Protein AF-A0A7V9LHC5-F1 (afdb_monomer)

Foldseek 3Di:
DPPPPPQPQWDAFPPPRDIDGDDPPDDDDSDDPQWDCDPNTIHHNVVVLQVQLCVQCVPPDPPPDPVVSVVSSLLSSLLCLCVVCVQDALVVSCVVSVHDSVVSVVSCVVVVRDGHDPDD

Sequence (120 aa):
MTETEMRTEAWTCDRCAMTIRWAEGSQAPEQPDHWVKEDGGIYCLACRRERAAEAGVAHLPEDAPAADRQKLSSWARLEFEIMRDPTRPDNHIAKACRTSTPAVRKARGKLGVPPAAKYN

Solvent-accessible surface area (backbone atoms only — not comparable to full-atom values): 7227 Å² total; per-residue (Å²): 136,84,82,72,75,81,67,66,57,54,53,57,18,76,84,79,65,53,68,51,70,56,60,90,95,53,86,62,58,98,68,56,91,69,45,48,81,55,96,94,39,37,38,39,50,68,59,51,43,49,51,33,18,50,62,46,37,67,84,58,62,94,83,53,55,69,66,56,50,52,51,32,22,52,47,27,33,46,51,48,52,44,72,73,40,55,70,52,47,47,65,59,52,12,63,76,64,77,53,49,48,68,56,43,52,54,49,28,61,74,70,72,44,68,77,34,78,77,85,128

Structure (mmCIF, N/CA/C/O backbone):
data_AF-A0A7V9LHC5-F1
#
_entry.id   AF-A0A7V9LHC5-F1
#
loop_
_atom_site.group_PDB
_atom_site.id
_atom_site.type_symbol
_atom_site.label_atom_id
_atom_site.label_alt_id
_atom_site.label_comp_id
_atom_site.label_asym_id
_atom_site.label_entity_id
_atom_site.label_seq_id
_atom_site.pdbx_PDB_ins_code
_atom_site.Cartn_x
_atom_site.Cartn_y
_atom_site.Cartn_z
_atom_site.occupancy
_atom_site.B_iso_or_equiv
_atom_site.auth_seq_id
_atom_site.auth_comp_id
_atom_site.auth_asym_id
_atom_site.auth_atom_id
_atom_site.pdbx_PDB_model_num
ATOM 1 N N . MET A 1 1 ? -38.969 9.081 20.813 1.00 36.97 1 MET A N 1
ATOM 2 C CA . MET A 1 1 ? -38.463 8.050 19.888 1.00 36.97 1 MET A CA 1
ATOM 3 C C . MET A 1 1 ? -37.113 8.542 19.412 1.00 36.97 1 MET A C 1
ATOM 5 O O . MET A 1 1 ? -37.065 9.387 18.535 1.00 36.97 1 MET A O 1
ATOM 9 N N . THR A 1 2 ? -36.044 8.175 20.117 1.00 40.53 2 THR A N 1
ATOM 10 C CA . THR A 1 2 ? -34.679 8.547 19.733 1.00 40.53 2 THR A CA 1
ATOM 11 C C . THR A 1 2 ? -34.241 7.581 18.652 1.00 40.53 2 THR A C 1
ATOM 13 O O . THR A 1 2 ? -34.031 6.398 18.908 1.00 40.53 2 THR A O 1
ATOM 16 N N . GLU A 1 3 ? -34.210 8.096 17.436 1.00 46.22 3 GLU A N 1
ATOM 17 C CA . GLU A 1 3 ? -33.685 7.453 16.246 1.00 46.22 3 GLU A CA 1
ATOM 18 C C . GLU A 1 3 ? -32.173 7.299 16.442 1.00 46.22 3 GLU A C 1
ATOM 20 O O . GLU A 1 3 ? -31.379 8.186 16.141 1.00 46.22 3 GLU A O 1
ATOM 25 N N . THR A 1 4 ? -31.775 6.209 17.097 1.00 46.06 4 THR A N 1
ATOM 26 C CA . THR A 1 4 ? -30.378 5.797 17.181 1.00 46.06 4 THR A CA 1
ATOM 27 C C . THR A 1 4 ? -29.985 5.352 15.782 1.00 46.06 4 THR A C 1
ATOM 29 O O . THR A 1 4 ? -30.215 4.206 15.401 1.00 46.06 4 THR A O 1
ATOM 32 N N . GLU A 1 5 ? -29.443 6.281 14.994 1.00 48.31 5 GLU A N 1
ATOM 33 C CA . GLU A 1 5 ? -28.695 5.964 13.784 1.00 48.31 5 GLU A CA 1
ATOM 34 C C . GLU A 1 5 ? -27.733 4.824 14.126 1.00 48.31 5 GLU A C 1
ATOM 36 O O . GLU A 1 5 ? -26.819 4.985 14.940 1.00 48.31 5 GLU A O 1
ATOM 41 N N . MET A 1 6 ? -27.986 3.649 13.550 1.00 45.84 6 MET A N 1
ATOM 42 C CA . MET A 1 6 ? -27.172 2.450 13.719 1.00 45.84 6 MET A CA 1
ATOM 43 C C . MET A 1 6 ? -25.836 2.662 13.000 1.00 45.84 6 MET A C 1
ATOM 45 O O . MET A 1 6 ? -25.574 2.104 11.935 1.00 45.84 6 MET A O 1
ATOM 49 N N . ARG A 1 7 ? -24.994 3.529 13.561 1.00 54.16 7 ARG A N 1
ATOM 50 C CA . ARG A 1 7 ? -23.591 3.664 13.191 1.00 54.16 7 ARG A CA 1
ATOM 51 C C . ARG A 1 7 ? -22.955 2.301 13.392 1.00 54.16 7 ARG A C 1
ATOM 53 O O . ARG A 1 7 ? -23.050 1.738 14.477 1.00 54.16 7 ARG A O 1
ATOM 60 N N . THR A 1 8 ? -22.337 1.756 12.349 1.00 59.66 8 THR A N 1
ATOM 61 C CA . THR A 1 8 ? -21.724 0.431 12.409 1.00 59.66 8 THR A CA 1
ATOM 62 C C . THR A 1 8 ? -20.625 0.429 13.475 1.00 59.66 8 THR A C 1
ATOM 64 O O . THR A 1 8 ? -19.516 0.906 13.246 1.00 59.66 8 THR A O 1
ATOM 67 N N .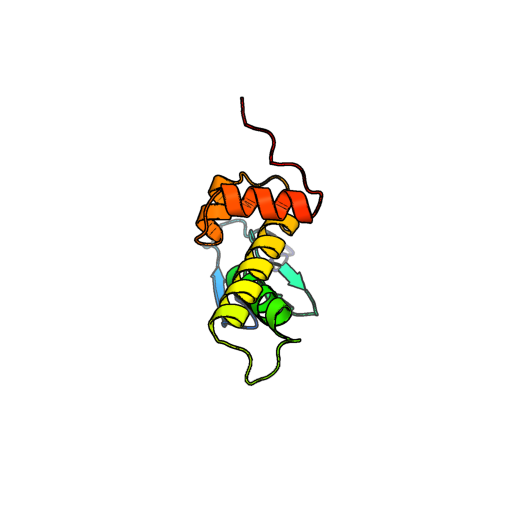 GLU A 1 9 ? -20.932 -0.105 14.659 1.00 75.56 9 GLU A N 1
ATOM 68 C CA . GLU A 1 9 ? -20.016 -0.197 15.810 1.00 75.56 9 GLU A CA 1
ATOM 69 C C . GLU A 1 9 ? -18.831 -1.133 15.554 1.00 75.56 9 GLU A C 1
ATOM 71 O O . GLU A 1 9 ? -17.906 -1.237 16.363 1.00 75.56 9 GLU A O 1
ATOM 76 N N . ALA A 1 10 ? -18.864 -1.832 14.422 1.00 85.44 10 ALA A N 1
ATOM 77 C CA . ALA A 1 10 ? -17.831 -2.728 13.972 1.00 85.44 10 ALA A CA 1
ATOM 78 C C . ALA A 1 10 ? -17.604 -2.581 12.468 1.00 85.44 10 ALA A C 1
ATOM 80 O O . ALA A 1 10 ? -18.545 -2.432 11.695 1.00 85.44 10 ALA A O 1
ATOM 81 N N . TRP A 1 11 ? -16.351 -2.681 12.048 1.00 91.31 11 TRP A N 1
ATOM 82 C CA . TRP A 1 11 ? -15.983 -2.813 10.643 1.00 91.31 11 TRP A CA 1
ATOM 83 C C . TRP A 1 11 ? -15.201 -4.102 10.467 1.00 91.31 11 TRP A C 1
ATOM 85 O O . TRP A 1 11 ? -14.175 -4.288 11.122 1.00 91.31 11 TRP A O 1
ATOM 95 N N . THR A 1 12 ? -15.684 -4.976 9.589 1.00 93.94 12 THR A N 1
ATOM 96 C CA . THR A 1 12 ? -15.061 -6.265 9.280 1.00 93.94 12 THR A CA 1
ATOM 97 C C . THR A 1 12 ? -14.527 -6.236 7.858 1.00 93.94 12 THR A C 1
ATOM 99 O O . THR A 1 12 ? -15.204 -5.776 6.946 1.00 93.94 12 THR A O 1
ATOM 102 N N . CYS A 1 13 ? -13.285 -6.679 7.667 1.00 95.44 13 CYS A N 1
ATOM 103 C CA . CYS A 1 13 ? -12.685 -6.741 6.341 1.00 95.44 13 CYS A CA 1
ATOM 104 C C . CYS A 1 13 ? -13.174 -7.981 5.594 1.00 95.44 13 CYS A C 1
ATOM 106 O O . CYS A 1 13 ? -12.960 -9.090 6.076 1.00 95.44 13 CYS A O 1
ATOM 108 N N . ASP A 1 14 ? -13.692 -7.809 4.380 1.00 95.69 14 ASP A N 1
ATOM 109 C CA . ASP A 1 14 ? -14.236 -8.919 3.584 1.00 95.69 14 ASP A CA 1
ATOM 110 C C . ASP A 1 14 ? -13.174 -9.915 3.093 1.00 95.69 14 ASP A C 1
ATOM 112 O O . ASP A 1 14 ? -13.499 -11.037 2.718 1.00 95.69 14 ASP A O 1
ATOM 116 N N . ARG A 1 15 ? -11.886 -9.538 3.116 1.00 94.44 15 ARG A N 1
ATOM 117 C CA . ARG A 1 15 ? -10.780 -10.415 2.690 1.00 94.44 15 ARG A CA 1
ATOM 118 C C . ARG A 1 15 ? -10.115 -11.157 3.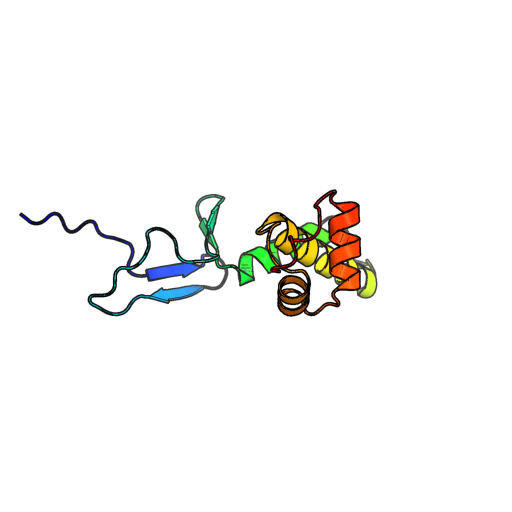847 1.00 94.44 15 ARG A C 1
ATOM 120 O O . ARG A 1 15 ? -9.903 -12.357 3.744 1.00 94.44 15 ARG A O 1
ATOM 127 N N . CYS A 1 16 ? -9.755 -10.472 4.934 1.00 95.94 16 CYS A N 1
ATOM 128 C CA . CYS A 1 16 ? -9.037 -11.103 6.053 1.00 95.94 16 CYS A CA 1
ATOM 129 C C . CYS A 1 16 ? -9.884 -11.343 7.309 1.00 95.94 16 CYS A C 1
ATOM 131 O O . CYS A 1 16 ? -9.334 -11.782 8.315 1.00 95.94 16 CYS A O 1
ATOM 133 N N . ALA A 1 17 ? -11.178 -11.006 7.291 1.00 95.44 17 ALA A N 1
ATOM 134 C CA . ALA A 1 17 ? -12.107 -11.101 8.425 1.00 95.44 17 ALA A CA 1
ATOM 135 C C . ALA A 1 17 ? -11.697 -10.320 9.696 1.00 95.44 17 ALA A C 1
ATOM 137 O O . ALA A 1 17 ? -12.391 -10.372 10.714 1.00 95.44 17 ALA A O 1
ATOM 138 N N . MET A 1 18 ? -10.599 -9.552 9.653 1.00 94.81 18 MET A N 1
ATOM 139 C CA . MET A 1 18 ? -10.198 -8.674 10.751 1.00 94.81 18 MET A CA 1
ATOM 140 C C . MET A 1 18 ? -11.334 -7.705 11.052 1.00 94.81 18 MET A C 1
ATOM 142 O O . MET A 1 18 ? -11.884 -7.098 10.134 1.00 94.81 18 MET A O 1
ATOM 146 N N . THR A 1 19 ? -11.654 -7.549 12.333 1.00 93.56 19 THR A N 1
ATOM 147 C CA . THR A 1 19 ? -12.726 -6.670 12.791 1.00 93.56 19 THR A CA 1
ATOM 148 C C . THR A 1 19 ? -12.167 -5.626 13.742 1.00 93.56 19 THR A C 1
ATOM 150 O O . THR A 1 19 ? -11.426 -5.958 14.665 1.00 93.56 19 THR A O 1
ATOM 153 N N . ILE A 1 20 ? -12.537 -4.369 13.532 1.00 91.88 20 ILE A N 1
ATOM 154 C CA . ILE A 1 20 ? -12.326 -3.292 14.502 1.00 91.88 20 ILE A CA 1
ATOM 155 C C . ILE A 1 20 ? -13.664 -2.905 15.112 1.00 91.88 20 ILE A C 1
ATOM 157 O O . ILE A 1 20 ? -14.684 -2.959 14.429 1.00 91.88 20 ILE A O 1
ATOM 161 N N . ARG A 1 21 ? -13.655 -2.568 16.401 1.00 89.94 21 ARG A N 1
ATOM 162 C CA . ARG A 1 21 ? -14.837 -2.160 17.163 1.00 89.94 21 ARG A CA 1
ATOM 163 C C . ARG A 1 21 ? -14.492 -0.988 18.059 1.00 89.94 21 ARG A C 1
ATOM 165 O O . ARG A 1 21 ? -13.341 -0.857 18.480 1.00 89.94 21 ARG A O 1
ATOM 172 N N . TRP A 1 22 ? -15.492 -0.180 18.371 1.00 87.69 22 TRP A N 1
ATOM 173 C CA . TRP A 1 22 ? -15.359 0.912 19.328 1.00 87.69 22 TRP A CA 1
ATOM 174 C C . TRP A 1 22 ? -15.967 0.514 20.663 1.00 87.69 22 TRP A C 1
ATOM 176 O O . TRP A 1 22 ? -16.913 -0.269 20.715 1.00 87.69 22 TRP A O 1
ATOM 186 N N . ALA A 1 23 ? -15.380 1.026 21.744 1.00 84.50 23 ALA A N 1
ATOM 187 C CA . ALA A 1 23 ? -15.910 0.804 23.079 1.00 84.50 23 ALA A CA 1
ATOM 188 C C . ALA A 1 23 ? -17.304 1.430 23.211 1.00 84.50 23 ALA A C 1
ATOM 190 O O . ALA A 1 23 ? -17.610 2.438 22.569 1.00 84.50 23 ALA A O 1
ATOM 191 N N . GLU A 1 24 ? -18.126 0.849 24.079 1.00 79.81 24 GLU A N 1
ATOM 192 C CA . GLU A 1 24 ? -19.453 1.372 24.393 1.00 79.81 24 GLU A CA 1
ATOM 193 C C . GLU A 1 24 ? -19.363 2.838 24.850 1.00 79.81 24 GLU A C 1
ATOM 195 O O . GLU A 1 24 ? -18.455 3.226 25.587 1.00 79.81 24 GLU A O 1
ATOM 200 N N . GLY A 1 25 ? -20.262 3.682 24.339 1.00 78.69 25 GLY A N 1
ATOM 201 C CA . GLY A 1 25 ? -20.243 5.128 24.585 1.00 78.69 25 GLY A CA 1
ATOM 202 C C . GLY A 1 25 ? -19.207 5.916 23.771 1.00 78.69 25 GLY A C 1
ATOM 203 O O . GLY A 1 25 ? -19.194 7.143 23.843 1.00 78.69 25 GLY A O 1
ATOM 204 N N . SER A 1 26 ? -18.367 5.259 22.961 1.00 79.94 26 SER A N 1
ATOM 205 C CA . SER A 1 26 ? -17.448 5.949 22.048 1.00 79.94 26 SER A CA 1
ATOM 206 C C . SER A 1 26 ? -18.113 6.294 20.719 1.00 79.94 26 SER A C 1
ATOM 208 O O . SER A 1 26 ? -18.857 5.507 20.125 1.00 79.94 26 SER A O 1
ATOM 210 N N . GLN A 1 27 ? -17.782 7.466 20.184 1.00 77.44 27 GLN A N 1
ATOM 211 C CA . GLN A 1 27 ? -18.245 7.864 18.863 1.00 77.44 27 GLN A CA 1
ATOM 212 C C . GLN A 1 27 ? -17.395 7.189 17.770 1.00 77.44 27 GLN A C 1
ATOM 214 O O . GLN A 1 27 ? -16.405 7.741 17.303 1.00 77.44 27 GLN A O 1
ATOM 219 N N . ALA A 1 28 ? -17.777 5.972 17.368 1.00 80.38 28 ALA A N 1
ATOM 220 C CA . ALA A 1 28 ? -17.338 5.349 16.119 1.00 80.38 28 ALA A CA 1
ATOM 221 C C . ALA A 1 28 ? -17.531 6.306 14.918 1.00 80.38 28 ALA A C 1
ATOM 223 O O . ALA A 1 28 ? -18.655 6.795 14.730 1.00 80.38 28 ALA A O 1
ATOM 224 N N . PRO A 1 29 ? -16.477 6.565 14.121 1.00 82.50 29 PRO A N 1
ATOM 225 C CA . PRO A 1 29 ? -16.567 7.352 12.900 1.00 82.50 29 PRO A CA 1
ATOM 226 C C . PRO A 1 29 ? -17.410 6.623 11.851 1.00 82.50 29 PRO A C 1
ATOM 228 O O . PRO A 1 29 ? -17.564 5.402 11.899 1.00 82.50 29 PRO A O 1
ATOM 231 N N . GLU A 1 30 ? -17.914 7.368 10.867 1.00 80.56 30 GLU A N 1
ATOM 232 C CA . GLU A 1 30 ? -18.626 6.779 9.729 1.00 80.56 30 GLU A CA 1
ATOM 233 C C . GLU A 1 30 ? -17.727 5.815 8.948 1.00 80.56 30 GLU A C 1
ATOM 235 O O . GLU A 1 30 ? -18.184 4.749 8.552 1.00 80.56 30 GLU A O 1
ATOM 240 N N . GLN A 1 31 ? -16.445 6.156 8.784 1.00 84.69 31 GLN A N 1
ATOM 241 C CA . GLN A 1 31 ? -15.427 5.306 8.177 1.00 84.69 31 GLN A CA 1
ATOM 242 C C . GLN A 1 31 ? -14.152 5.325 9.036 1.00 84.69 31 GLN A C 1
ATOM 244 O O . GLN A 1 31 ? -13.592 6.396 9.271 1.00 84.69 31 GLN A O 1
ATOM 249 N N . PRO A 1 32 ? -13.670 4.164 9.508 1.00 85.94 32 PRO A N 1
ATOM 250 C CA . PRO A 1 32 ? -12.421 4.079 10.246 1.00 85.94 32 PRO A CA 1
ATOM 251 C C . PRO A 1 32 ? -11.205 4.474 9.410 1.00 85.94 32 PRO A C 1
ATOM 253 O O . PRO A 1 32 ? -11.124 4.196 8.209 1.00 85.94 32 PRO A O 1
ATOM 256 N N . ASP A 1 33 ? -10.204 5.034 10.086 1.00 86.00 33 ASP A N 1
ATOM 257 C CA . ASP A 1 33 ? -8.952 5.446 9.462 1.00 86.00 33 ASP A CA 1
ATOM 258 C C . ASP A 1 33 ? -8.298 4.312 8.674 1.00 86.00 33 ASP A C 1
ATOM 260 O O . ASP A 1 33 ? -8.052 3.214 9.175 1.00 86.00 33 ASP A O 1
ATOM 264 N N . HIS A 1 34 ? -7.956 4.617 7.423 1.00 88.50 34 HIS A N 1
ATOM 265 C CA . HIS A 1 34 ? -7.287 3.714 6.484 1.00 88.50 34 HIS A CA 1
ATOM 266 C C . HIS A 1 34 ? -8.106 2.504 6.000 1.00 88.50 34 HIS A C 1
ATOM 268 O O . HIS A 1 34 ? -7.586 1.697 5.219 1.00 88.50 34 HIS A O 1
ATOM 274 N N . TRP A 1 35 ? -9.374 2.398 6.391 1.00 93.00 35 TRP A N 1
ATOM 275 C CA . TRP A 1 35 ? -10.344 1.489 5.785 1.00 93.00 35 TRP A CA 1
ATOM 276 C C . TRP A 1 35 ? -11.056 2.185 4.638 1.00 93.00 35 TRP A C 1
ATOM 278 O O . TRP A 1 35 ? -11.148 3.409 4.630 1.00 93.00 35 TRP A O 1
ATOM 288 N N . VAL A 1 36 ? -11.522 1.420 3.655 1.00 91.94 36 VAL A N 1
ATOM 289 C CA . VAL A 1 36 ? -12.276 1.946 2.510 1.00 91.94 36 VAL A CA 1
ATOM 290 C C . VAL A 1 36 ? -13.385 0.968 2.132 1.00 91.94 36 VAL A C 1
ATOM 292 O O . VAL A 1 36 ? -13.185 -0.247 2.207 1.00 91.94 36 VAL A O 1
ATOM 295 N N . LYS A 1 37 ? -14.533 1.520 1.720 1.00 91.25 37 LYS A N 1
ATOM 296 C CA . LYS A 1 37 ? -15.579 0.814 0.972 1.00 91.25 37 LYS A CA 1
ATOM 297 C C . LYS A 1 37 ? -15.286 0.949 -0.526 1.00 91.25 37 LYS A C 1
ATOM 299 O O . LYS A 1 37 ? -15.294 2.061 -1.041 1.00 91.25 37 LYS A O 1
ATOM 304 N N . GLU A 1 38 ? -14.986 -0.150 -1.205 1.00 88.19 38 GLU A N 1
ATOM 305 C CA . GLU A 1 38 ? -14.619 -0.190 -2.630 1.00 88.19 38 GLU A CA 1
ATOM 306 C C . GLU A 1 38 ? -15.120 -1.506 -3.235 1.00 88.19 38 GLU A C 1
ATOM 308 O O . GLU A 1 38 ? -15.149 -2.518 -2.541 1.00 88.19 38 GLU A O 1
ATOM 313 N N . ASP A 1 39 ? -15.551 -1.507 -4.499 1.00 83.31 39 ASP A N 1
ATOM 314 C CA . ASP A 1 39 ? -16.088 -2.697 -5.190 1.00 83.31 39 ASP A CA 1
ATOM 315 C C . ASP A 1 39 ? -17.231 -3.414 -4.437 1.00 83.31 39 ASP A C 1
ATOM 317 O O . ASP A 1 39 ? -17.379 -4.631 -4.511 1.00 83.31 39 ASP A O 1
ATOM 321 N N . GLY A 1 40 ? -18.023 -2.670 -3.658 1.00 87.38 40 GLY A N 1
ATOM 322 C CA . GLY A 1 40 ? -19.096 -3.232 -2.829 1.00 87.38 40 GLY A CA 1
ATOM 323 C C . GLY A 1 40 ? -18.629 -3.952 -1.557 1.00 87.38 40 GLY A C 1
ATOM 324 O O . GLY A 1 40 ? -19.472 -4.488 -0.844 1.00 87.38 40 GLY A O 1
ATOM 325 N N . GLY A 1 41 ? -17.328 -3.937 -1.248 1.00 91.38 41 GLY A N 1
ATOM 326 C CA . GLY A 1 41 ? -16.752 -4.531 -0.040 1.00 91.38 41 GLY A CA 1
ATOM 327 C C . GLY A 1 41 ? -16.023 -3.528 0.858 1.00 91.38 41 GLY A C 1
ATOM 328 O O . GLY A 1 41 ? -15.706 -2.406 0.464 1.00 91.38 41 GLY A O 1
ATOM 329 N N . ILE A 1 42 ? -15.740 -3.946 2.087 1.00 93.44 42 ILE A N 1
ATOM 330 C CA . ILE A 1 42 ? -14.986 -3.230 3.111 1.00 93.44 42 ILE A CA 1
ATOM 331 C C . ILE A 1 42 ? -13.587 -3.840 3.213 1.00 93.44 42 ILE A C 1
ATOM 333 O O . ILE A 1 42 ? -13.402 -5.009 3.565 1.00 93.44 42 ILE A O 1
ATOM 337 N N . TYR A 1 43 ? -12.561 -3.023 2.976 1.00 95.19 43 TYR A N 1
ATOM 338 C CA . TYR A 1 43 ? -11.177 -3.486 2.999 1.00 95.19 43 TYR A CA 1
ATOM 339 C C . TYR A 1 43 ? -10.323 -2.712 3.998 1.00 95.19 43 TYR A C 1
ATOM 341 O O . TYR A 1 43 ? -10.250 -1.480 3.976 1.00 95.19 43 TYR A O 1
ATOM 349 N N . CYS A 1 44 ? -9.608 -3.459 4.841 1.00 95.25 44 CYS A N 1
ATOM 350 C CA . CYS A 1 44 ? -8.589 -2.900 5.715 1.00 95.25 44 CYS A CA 1
ATOM 351 C C . CYS A 1 44 ? -7.349 -2.487 4.911 1.00 95.25 44 CYS A C 1
ATOM 353 O O . CYS A 1 44 ? -7.070 -3.016 3.828 1.00 95.25 44 CYS A O 1
ATOM 355 N N . LEU A 1 45 ? -6.543 -1.585 5.474 1.00 93.94 45 LEU A N 1
ATOM 356 C CA . LEU A 1 45 ? -5.318 -1.109 4.828 1.00 93.94 45 LEU A CA 1
ATOM 357 C C . LEU A 1 45 ? -4.363 -2.245 4.427 1.00 93.94 45 LEU A C 1
ATOM 359 O O . LEU A 1 45 ? -3.737 -2.175 3.372 1.00 93.94 45 LEU A O 1
ATOM 363 N N . ALA A 1 46 ? -4.245 -3.289 5.253 1.00 93.31 46 ALA A N 1
ATOM 364 C CA . ALA A 1 46 ? -3.368 -4.423 4.969 1.00 93.31 46 ALA A CA 1
ATOM 365 C C . ALA A 1 46 ? -3.809 -5.178 3.705 1.00 93.31 46 ALA A C 1
ATOM 367 O O . ALA A 1 46 ? -3.004 -5.371 2.797 1.00 93.31 46 ALA A O 1
ATOM 368 N N . CYS A 1 47 ? -5.100 -5.503 3.589 1.00 95.25 47 CYS A N 1
ATOM 369 C CA . CYS A 1 47 ? -5.639 -6.169 2.402 1.00 95.25 47 CYS A CA 1
ATOM 370 C C . CYS A 1 47 ? -5.535 -5.301 1.148 1.00 95.25 47 CYS A C 1
ATOM 372 O O . CYS A 1 47 ? -5.245 -5.818 0.075 1.00 95.25 47 CYS A O 1
ATOM 374 N N . ARG A 1 48 ? -5.707 -3.982 1.271 1.00 94.88 48 ARG A N 1
ATOM 375 C CA . ARG A 1 48 ? -5.529 -3.064 0.135 1.00 94.88 48 ARG A CA 1
ATOM 376 C C . ARG A 1 48 ? -4.078 -3.022 -0.357 1.00 94.88 48 ARG A C 1
ATOM 378 O O . ARG A 1 48 ? -3.847 -3.019 -1.561 1.00 94.88 48 ARG A O 1
ATOM 385 N N . ARG A 1 49 ? -3.095 -3.076 0.551 1.00 94.94 49 ARG A N 1
ATOM 386 C CA . ARG A 1 49 ? -1.669 -3.200 0.185 1.00 94.94 49 ARG A CA 1
ATOM 387 C C . ARG A 1 49 ? -1.363 -4.507 -0.534 1.00 94.94 49 ARG A C 1
ATOM 389 O O . ARG A 1 49 ? -0.562 -4.515 -1.464 1.00 94.94 49 ARG A O 1
ATOM 396 N N . GLU A 1 50 ? -1.957 -5.605 -0.083 1.00 94.38 50 GLU A N 1
ATOM 397 C CA . GLU A 1 50 ? -1.774 -6.911 -0.716 1.00 94.38 50 GLU A CA 1
ATOM 398 C C . GLU A 1 50 ? -2.412 -6.956 -2.104 1.00 94.38 50 GLU A C 1
ATOM 400 O O . GLU A 1 50 ? -1.734 -7.337 -3.050 1.00 94.38 50 GLU A O 1
ATOM 405 N N . ARG A 1 51 ? -3.635 -6.436 -2.264 1.00 95.00 51 ARG A N 1
ATOM 406 C CA . ARG A 1 51 ? -4.277 -6.281 -3.581 1.00 95.00 51 ARG A CA 1
ATOM 407 C C . ARG A 1 51 ? -3.423 -5.451 -4.544 1.00 95.00 51 ARG A C 1
ATOM 409 O O . ARG A 1 51 ? -3.286 -5.810 -5.708 1.00 95.00 51 ARG A O 1
ATOM 416 N N . ALA A 1 52 ? -2.796 -4.373 -4.065 1.00 95.50 52 ALA A N 1
ATOM 417 C CA . ALA A 1 52 ? -1.865 -3.592 -4.880 1.00 95.50 52 ALA A CA 1
ATOM 418 C C . ALA A 1 52 ? -0.625 -4.407 -5.294 1.00 95.50 52 ALA A C 1
ATOM 420 O O . ALA A 1 52 ? -0.205 -4.351 -6.448 1.00 95.50 52 ALA A O 1
ATOM 421 N N . ALA A 1 53 ? -0.046 -5.194 -4.379 1.00 94.12 53 ALA A N 1
ATOM 422 C CA . ALA A 1 53 ? 1.053 -6.106 -4.702 1.00 94.12 53 ALA A CA 1
ATOM 423 C C . ALA A 1 53 ? 0.660 -7.153 -5.755 1.00 94.12 53 ALA A C 1
ATOM 425 O O . ALA A 1 53 ? 1.445 -7.393 -6.670 1.00 94.12 53 ALA A O 1
ATOM 426 N N . GLU A 1 54 ? -0.523 -7.755 -5.614 1.00 95.06 54 GLU A N 1
ATOM 427 C CA . GLU A 1 54 ? -1.087 -8.745 -6.539 1.00 95.06 54 GLU A CA 1
ATOM 428 C C . GLU A 1 54 ? -1.296 -8.137 -7.930 1.00 95.06 54 GLU A C 1
ATOM 430 O O . GLU A 1 54 ? -0.807 -8.685 -8.917 1.00 95.06 54 GLU A O 1
ATOM 435 N N . ALA A 1 55 ? -1.914 -6.955 -8.009 1.00 94.88 55 ALA A N 1
ATOM 436 C CA . ALA A 1 55 ? -2.095 -6.229 -9.265 1.00 94.88 55 ALA A CA 1
ATOM 437 C C . ALA A 1 55 ? -0.755 -5.935 -9.961 1.00 94.88 55 ALA A C 1
ATOM 439 O O . ALA A 1 55 ? -0.631 -6.097 -11.172 1.00 94.88 55 ALA A O 1
ATOM 440 N N . GLY A 1 56 ? 0.282 -5.582 -9.192 1.00 93.06 56 GLY A N 1
ATOM 441 C CA . GLY A 1 56 ? 1.620 -5.316 -9.722 1.00 93.06 56 GLY A CA 1
ATOM 442 C C . GLY A 1 56 ? 2.311 -6.518 -10.374 1.00 93.06 56 GLY A C 1
ATOM 443 O O . GLY A 1 56 ? 3.217 -6.327 -11.182 1.00 93.06 56 GLY A O 1
ATOM 444 N N . VAL A 1 57 ? 1.910 -7.747 -10.034 1.00 95.81 57 VAL A N 1
ATOM 445 C CA . VAL A 1 57 ? 2.485 -8.984 -10.592 1.00 95.81 57 VAL A CA 1
ATOM 446 C C . VAL A 1 57 ? 1.521 -9.745 -11.500 1.00 95.81 57 VAL A C 1
ATOM 448 O O . VAL A 1 57 ? 1.923 -10.759 -12.061 1.00 95.81 57 VAL A O 1
ATOM 451 N N . ALA A 1 58 ? 0.286 -9.266 -11.678 1.00 94.38 58 ALA A N 1
ATOM 452 C CA . ALA A 1 58 ? -0.766 -9.956 -12.428 1.00 94.38 58 ALA A CA 1
ATOM 453 C C . ALA A 1 58 ? -0.394 -10.247 -13.894 1.00 94.38 58 ALA A C 1
ATOM 455 O O . ALA A 1 58 ? -0.905 -11.191 -14.487 1.00 94.38 58 ALA A O 1
ATOM 456 N N . HIS A 1 59 ? 0.512 -9.456 -14.473 1.00 91.38 59 HIS A N 1
ATOM 457 C CA . HIS A 1 59 ? 0.986 -9.623 -15.850 1.00 91.38 59 HIS A CA 1
ATOM 458 C C . HIS A 1 59 ? 2.262 -10.466 -15.975 1.00 91.38 59 HIS A C 1
ATOM 460 O O . HIS A 1 59 ? 2.741 -10.677 -17.088 1.00 91.38 59 HIS A O 1
ATOM 466 N N . LEU A 1 60 ? 2.856 -10.909 -14.861 1.00 92.19 60 LEU A N 1
ATOM 467 C CA . LEU A 1 60 ? 4.042 -11.757 -14.918 1.00 92.19 60 LEU A CA 1
ATOM 468 C C . LEU A 1 60 ? 3.665 -13.194 -15.313 1.00 92.19 60 LEU A C 1
ATOM 470 O O . LEU A 1 60 ? 2.728 -13.742 -14.729 1.00 92.19 60 LEU A O 1
ATOM 474 N N . PRO A 1 61 ? 4.440 -13.837 -16.208 1.00 93.31 61 PRO A N 1
ATOM 475 C CA . PRO A 1 61 ? 4.353 -15.277 -16.450 1.00 93.31 61 PRO A CA 1
ATOM 476 C C . PRO A 1 61 ? 4.448 -16.081 -15.151 1.00 93.31 61 PRO A C 1
ATOM 478 O O . PRO A 1 61 ? 5.107 -15.637 -14.209 1.00 93.31 61 PRO A O 1
ATOM 481 N N . GLU A 1 62 ? 3.832 -17.263 -15.074 1.00 89.50 62 GLU A N 1
ATOM 482 C CA . GLU A 1 62 ? 3.886 -18.136 -13.885 1.00 89.50 62 GLU A CA 1
ATOM 483 C C . GLU A 1 62 ? 5.318 -18.577 -13.520 1.00 89.50 62 GLU A C 1
ATOM 485 O O . GLU A 1 62 ? 5.656 -18.695 -12.340 1.00 89.50 62 GLU A O 1
ATOM 490 N N . ASP A 1 63 ? 6.198 -18.695 -14.508 1.00 93.69 63 ASP A N 1
ATOM 491 C CA . ASP A 1 63 ? 7.611 -19.052 -14.365 1.00 93.69 63 ASP A CA 1
ATOM 492 C C . ASP A 1 63 ? 8.543 -17.844 -14.155 1.00 93.69 63 ASP A C 1
ATOM 494 O O . ASP A 1 63 ? 9.760 -18.011 -14.049 1.00 93.69 63 ASP A O 1
ATOM 498 N N . ALA A 1 64 ? 7.998 -16.625 -14.045 1.00 94.06 64 ALA A N 1
ATOM 499 C CA . ALA A 1 64 ? 8.798 -15.431 -13.801 1.00 94.06 64 ALA A CA 1
ATOM 500 C C . ALA A 1 64 ? 9.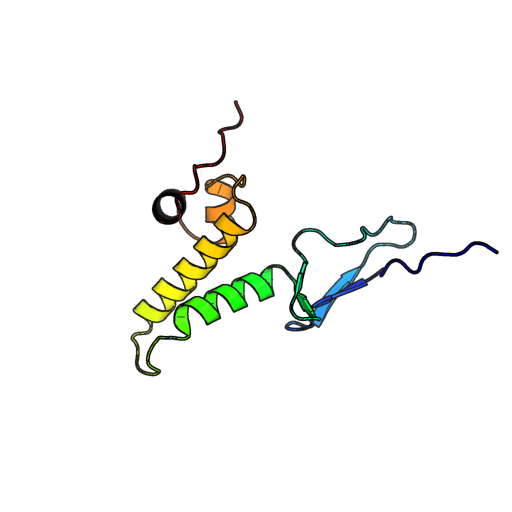662 -15.579 -12.530 1.00 94.06 64 ALA A C 1
ATOM 502 O O . ALA A 1 64 ? 9.159 -16.038 -11.492 1.00 94.06 64 ALA A O 1
ATOM 503 N N . PRO A 1 65 ? 10.933 -15.127 -12.557 1.00 96.00 65 PRO A N 1
ATOM 504 C CA . PRO A 1 65 ? 11.829 -15.231 -11.414 1.00 96.00 65 PRO A CA 1
ATOM 505 C C . PRO A 1 65 ? 11.228 -14.633 -10.139 1.00 96.00 65 PRO A C 1
ATOM 507 O O . PRO A 1 65 ? 10.644 -13.544 -10.145 1.00 96.00 65 PRO A O 1
ATOM 510 N N . ALA A 1 66 ? 11.448 -15.297 -9.001 1.00 94.69 66 ALA A N 1
ATOM 511 C CA . ALA A 1 66 ? 10.976 -14.814 -7.700 1.00 94.69 66 ALA A CA 1
ATOM 512 C C . ALA A 1 66 ? 11.466 -13.385 -7.386 1.00 94.69 66 ALA A C 1
ATOM 514 O O . ALA A 1 66 ? 10.744 -12.592 -6.780 1.00 94.69 66 ALA A O 1
ATOM 515 N N . ALA A 1 67 ? 12.669 -13.031 -7.853 1.00 94.56 67 ALA A N 1
ATOM 516 C CA . ALA A 1 67 ? 13.228 -11.689 -7.715 1.00 94.56 67 ALA A CA 1
ATOM 517 C C . ALA A 1 67 ? 12.390 -10.618 -8.440 1.00 94.56 67 ALA A C 1
ATOM 519 O O . ALA A 1 67 ? 12.165 -9.540 -7.882 1.00 94.56 67 ALA A O 1
ATOM 520 N N . ASP A 1 68 ? 11.878 -10.915 -9.636 1.00 94.00 68 ASP A N 1
ATOM 521 C CA . ASP A 1 68 ? 11.053 -9.984 -10.412 1.00 94.00 68 ASP A CA 1
ATOM 522 C C . ASP A 1 68 ? 9.670 -9.814 -9.789 1.00 94.00 68 ASP A C 1
ATOM 524 O O . ASP A 1 68 ? 9.203 -8.683 -9.620 1.00 94.00 68 ASP A O 1
ATOM 528 N N . ARG A 1 69 ? 9.058 -10.913 -9.326 1.00 94.12 69 ARG A N 1
ATOM 529 C CA . ARG A 1 69 ? 7.810 -10.863 -8.546 1.00 94.12 69 ARG A CA 1
ATOM 530 C C . ARG A 1 69 ? 7.965 -10.015 -7.287 1.00 94.12 69 ARG A C 1
ATOM 532 O O . ARG A 1 69 ? 7.131 -9.153 -6.997 1.00 94.12 69 ARG A O 1
ATOM 539 N N . GLN A 1 70 ? 9.046 -10.220 -6.537 1.00 92.88 70 GLN A N 1
ATOM 540 C CA . GLN A 1 70 ? 9.316 -9.457 -5.321 1.00 92.88 70 GLN A CA 1
ATOM 541 C C . GLN A 1 70 ? 9.519 -7.970 -5.631 1.00 92.88 70 GLN A C 1
ATOM 543 O O . GLN A 1 70 ? 8.981 -7.112 -4.928 1.00 92.88 70 GLN A O 1
ATOM 548 N N . LYS A 1 71 ? 10.267 -7.653 -6.690 1.00 92.31 71 LYS A N 1
ATOM 549 C CA . LYS A 1 71 ? 10.510 -6.279 -7.134 1.00 92.31 71 LYS A CA 1
ATOM 550 C C . LYS A 1 71 ? 9.215 -5.573 -7.535 1.00 92.31 71 LYS A C 1
ATOM 552 O O . LYS A 1 71 ? 8.965 -4.475 -7.039 1.00 92.31 71 LYS A O 1
ATOM 557 N N . LEU A 1 72 ? 8.389 -6.188 -8.383 1.00 94.12 72 LEU A N 1
ATOM 558 C CA . LEU A 1 72 ? 7.140 -5.583 -8.857 1.00 94.12 72 LEU A CA 1
ATOM 559 C C . LEU A 1 72 ? 6.092 -5.464 -7.751 1.00 94.12 72 LEU A C 1
ATOM 561 O O . LEU A 1 72 ? 5.525 -4.391 -7.570 1.00 94.12 72 LEU A O 1
ATOM 565 N N . SER A 1 73 ? 5.902 -6.501 -6.933 1.00 94.06 73 SER A N 1
ATOM 566 C CA . SER A 1 73 ? 4.973 -6.428 -5.797 1.00 94.06 73 SER A CA 1
ATOM 567 C C . SER A 1 73 ? 5.395 -5.378 -4.761 1.00 94.06 73 SER A C 1
ATOM 569 O O . SER A 1 73 ? 4.546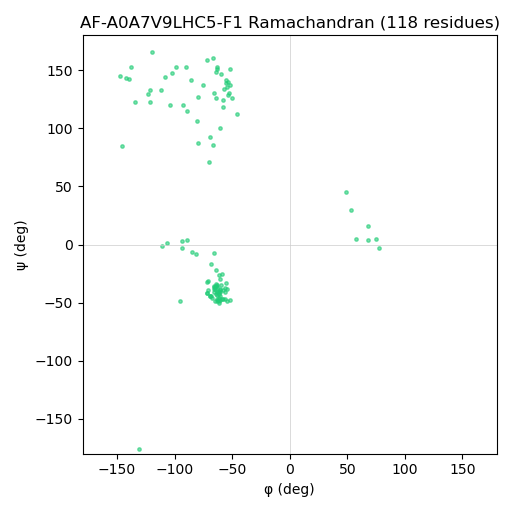 -4.741 -4.135 1.00 94.06 73 SER A O 1
ATOM 571 N N . SER A 1 74 ? 6.702 -5.186 -4.546 1.00 92.62 74 SER A N 1
ATOM 572 C CA . SER A 1 74 ? 7.220 -4.142 -3.649 1.00 92.62 74 SER A CA 1
ATOM 573 C C . SER A 1 74 ? 7.034 -2.751 -4.249 1.00 92.62 74 SER A C 1
ATOM 575 O O . SER A 1 74 ? 6.682 -1.816 -3.531 1.00 92.62 74 SER A O 1
ATOM 577 N N . TRP A 1 75 ? 7.240 -2.616 -5.562 1.00 94.00 75 TRP A N 1
ATOM 578 C CA . TRP A 1 75 ? 6.995 -1.373 -6.285 1.00 94.00 75 TRP A CA 1
ATOM 579 C C . TRP A 1 75 ? 5.519 -0.969 -6.236 1.00 94.00 75 TRP A C 1
ATOM 581 O O . TRP A 1 75 ? 5.213 0.159 -5.861 1.00 94.00 75 TRP A O 1
ATOM 591 N N . ALA A 1 76 ? 4.609 -1.898 -6.517 1.00 95.25 76 ALA A N 1
ATOM 592 C CA . ALA A 1 76 ? 3.177 -1.623 -6.530 1.00 95.25 76 ALA A CA 1
ATOM 593 C C . ALA A 1 76 ? 2.632 -1.251 -5.139 1.00 95.25 76 ALA A C 1
ATOM 595 O O . ALA A 1 76 ? 1.827 -0.334 -5.009 1.00 95.25 76 ALA A O 1
ATOM 596 N N . ARG A 1 77 ? 3.140 -1.876 -4.064 1.00 95.12 77 ARG A N 1
ATOM 597 C CA . ARG A 1 77 ? 2.845 -1.454 -2.678 1.00 95.12 77 ARG A CA 1
ATOM 598 C C . ARG A 1 77 ? 3.290 -0.023 -2.392 1.00 95.12 77 ARG A C 1
ATOM 600 O O . ARG A 1 77 ? 2.595 0.715 -1.695 1.00 95.12 77 ARG A O 1
ATOM 607 N N . LEU A 1 78 ? 4.462 0.353 -2.898 1.00 95.00 78 LEU A N 1
ATOM 608 C CA . LEU A 1 78 ? 5.017 1.685 -2.709 1.00 95.00 78 LEU A CA 1
ATOM 609 C C . LEU A 1 78 ? 4.214 2.745 -3.469 1.00 95.00 78 LEU A C 1
ATOM 611 O O . LEU A 1 78 ? 3.900 3.788 -2.901 1.00 95.00 78 LEU A O 1
ATOM 615 N N . GLU A 1 79 ? 3.854 2.455 -4.714 1.00 95.38 79 GLU A N 1
ATOM 616 C CA . GLU A 1 79 ? 2.973 3.291 -5.527 1.00 95.38 79 GLU A CA 1
ATOM 617 C C . GLU A 1 79 ? 1.608 3.481 -4.864 1.00 95.38 79 GLU A C 1
ATOM 619 O O . GLU A 1 79 ? 1.176 4.618 -4.678 1.00 95.38 79 GLU A O 1
ATOM 624 N N . PHE A 1 80 ? 0.995 2.397 -4.384 1.00 95.75 80 PHE A N 1
ATOM 625 C CA . PHE A 1 80 ? -0.246 2.459 -3.617 1.00 95.75 80 PHE A CA 1
ATOM 626 C C . PHE A 1 80 ? -0.133 3.384 -2.400 1.00 95.75 80 PHE A C 1
ATOM 628 O O . PHE A 1 80 ? -0.997 4.231 -2.201 1.00 95.75 80 PHE A O 1
ATOM 635 N N . GLU A 1 81 ? 0.919 3.267 -1.582 1.00 95.25 81 GLU A N 1
ATOM 636 C CA . GLU A 1 81 ? 1.065 4.126 -0.398 1.00 95.25 81 GLU A CA 1
ATOM 637 C C . GLU A 1 81 ? 1.271 5.603 -0.743 1.00 95.25 81 GLU A C 1
ATOM 639 O O . GLU A 1 81 ? 0.747 6.455 -0.028 1.00 95.25 81 GLU A O 1
ATOM 644 N N . ILE A 1 82 ? 2.000 5.908 -1.822 1.00 95.06 82 ILE A N 1
ATOM 645 C CA . ILE A 1 82 ? 2.198 7.287 -2.291 1.00 95.06 82 ILE A CA 1
ATOM 646 C C . ILE A 1 82 ? 0.881 7.867 -2.804 1.00 95.06 82 ILE A C 1
ATOM 648 O O . ILE A 1 82 ? 0.535 8.988 -2.449 1.00 95.06 82 ILE A O 1
ATOM 652 N N . MET A 1 83 ? 0.136 7.116 -3.613 1.00 94.00 83 MET A N 1
ATOM 653 C CA . MET A 1 83 ? -1.126 7.589 -4.184 1.00 94.00 83 MET A CA 1
ATOM 654 C C . MET A 1 83 ? -2.241 7.677 -3.139 1.00 94.00 83 MET A C 1
ATOM 656 O O . MET A 1 83 ? -3.083 8.567 -3.212 1.00 94.00 83 MET A O 1
ATOM 660 N N . ARG A 1 84 ? -2.234 6.787 -2.139 1.00 92.62 84 ARG A N 1
ATOM 661 C CA . ARG A 1 84 ? -3.210 6.779 -1.041 1.00 92.62 84 ARG A CA 1
ATOM 662 C C . ARG A 1 84 ? -3.101 8.019 -0.157 1.00 92.62 84 ARG A C 1
ATOM 664 O O . ARG A 1 84 ? -4.118 8.490 0.340 1.00 92.62 84 ARG A O 1
ATOM 671 N N . ASP A 1 85 ? -1.886 8.491 0.098 1.00 91.62 85 ASP A N 1
ATOM 672 C CA . ASP A 1 85 ? -1.633 9.704 0.877 1.00 91.62 85 ASP A CA 1
ATOM 673 C C . ASP A 1 85 ? -0.393 10.428 0.322 1.00 91.62 85 ASP A C 1
ATOM 675 O O . ASP A 1 85 ? 0.726 10.251 0.823 1.00 91.62 85 ASP A O 1
ATOM 679 N N . PRO A 1 86 ? -0.576 11.263 -0.721 1.00 92.06 86 PRO A N 1
ATOM 680 C CA . PRO A 1 86 ? 0.523 11.978 -1.365 1.00 92.06 86 PRO A CA 1
ATOM 681 C C . PRO A 1 86 ? 1.255 12.924 -0.416 1.00 92.06 86 PRO A C 1
ATOM 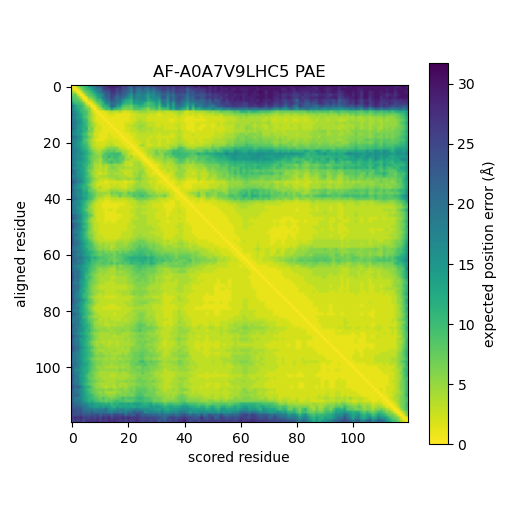683 O O . PRO A 1 86 ? 2.446 13.183 -0.603 1.00 92.06 86 PRO A O 1
ATOM 686 N N . THR A 1 87 ? 0.575 13.402 0.625 1.00 91.44 87 THR A N 1
ATOM 687 C CA . THR A 1 87 ? 1.126 14.312 1.634 1.00 91.44 87 THR A CA 1
ATOM 688 C C . THR A 1 87 ? 1.933 13.602 2.715 1.00 91.44 87 THR A C 1
ATOM 690 O O . THR A 1 87 ? 2.621 14.254 3.499 1.00 91.44 87 THR A O 1
ATOM 693 N N . ARG A 1 88 ? 1.916 12.265 2.748 1.00 92.25 88 ARG A N 1
ATOM 694 C CA . ARG A 1 88 ? 2.620 11.494 3.768 1.00 92.25 88 ARG A CA 1
ATOM 695 C C . ARG A 1 88 ? 4.142 11.651 3.660 1.00 92.25 88 ARG A C 1
ATOM 697 O O . ARG A 1 88 ? 4.707 11.415 2.588 1.00 92.25 88 ARG A O 1
ATOM 704 N N . PRO A 1 89 ? 4.845 11.947 4.767 1.00 93.12 89 PRO A N 1
ATOM 705 C CA . PRO A 1 89 ? 6.303 12.024 4.777 1.00 93.12 89 PRO A CA 1
ATOM 706 C C . PRO A 1 89 ? 6.992 10.749 4.270 1.00 93.12 89 PRO A C 1
ATOM 708 O O . PRO A 1 89 ? 6.581 9.628 4.589 1.00 93.12 89 PRO A O 1
ATOM 711 N N . ASP A 1 90 ? 8.091 10.913 3.523 1.00 93.75 90 ASP A N 1
ATOM 712 C CA . ASP A 1 90 ? 8.824 9.799 2.902 1.00 93.75 90 ASP A CA 1
ATOM 713 C C . ASP A 1 90 ? 9.279 8.745 3.922 1.00 93.75 90 ASP A C 1
ATOM 715 O O . ASP A 1 90 ? 9.254 7.553 3.633 1.00 93.75 90 ASP A O 1
ATOM 719 N N . ASN A 1 91 ? 9.691 9.160 5.124 1.00 93.88 91 ASN A N 1
ATOM 720 C CA . ASN A 1 91 ? 10.105 8.253 6.200 1.00 93.88 91 ASN A CA 1
ATOM 721 C C . ASN A 1 91 ? 8.940 7.391 6.717 1.00 93.88 91 ASN A C 1
ATOM 723 O O . ASN A 1 91 ? 9.140 6.219 7.039 1.00 93.88 91 ASN A O 1
ATOM 727 N N . HIS A 1 92 ? 7.722 7.936 6.763 1.00 94.25 92 HIS A N 1
ATOM 728 C CA . HIS A 1 92 ? 6.529 7.197 7.175 1.00 94.25 92 HIS A CA 1
ATOM 729 C C . HIS A 1 92 ? 6.109 6.189 6.103 1.00 94.25 92 HIS A C 1
ATOM 731 O O . HIS A 1 92 ? 5.793 5.046 6.439 1.00 94.25 92 HIS A O 1
ATOM 737 N N . ILE A 1 93 ? 6.168 6.576 4.823 1.00 92.88 93 ILE A N 1
ATOM 738 C CA . ILE A 1 93 ? 5.940 5.656 3.699 1.00 92.88 93 ILE A CA 1
ATOM 739 C C . ILE A 1 93 ? 7.011 4.557 3.690 1.00 92.88 93 ILE A C 1
ATOM 741 O O . ILE A 1 93 ? 6.681 3.377 3.612 1.00 92.88 93 ILE A O 1
ATOM 745 N N . ALA A 1 94 ? 8.287 4.919 3.841 1.00 93.25 94 ALA A N 1
ATOM 746 C CA . ALA A 1 94 ? 9.402 3.976 3.875 1.00 93.25 94 ALA A CA 1
ATOM 747 C C . ALA A 1 94 ? 9.211 2.914 4.969 1.00 93.25 94 ALA A C 1
ATOM 749 O O . ALA A 1 94 ? 9.306 1.717 4.694 1.00 93.25 94 ALA A O 1
ATOM 750 N N . LYS A 1 95 ? 8.842 3.339 6.186 1.00 92.44 95 LYS A N 1
ATOM 751 C CA . LYS A 1 95 ? 8.526 2.439 7.304 1.00 92.44 95 LYS A CA 1
ATOM 752 C C . LYS A 1 95 ? 7.328 1.536 6.995 1.00 92.44 95 LYS A C 1
ATOM 754 O O . LYS A 1 95 ? 7.400 0.334 7.235 1.00 92.44 95 LYS A O 1
ATOM 759 N N . ALA A 1 96 ? 6.248 2.094 6.445 1.00 89.50 96 ALA A N 1
ATOM 760 C CA . ALA A 1 96 ? 5.044 1.338 6.096 1.00 89.50 96 ALA A CA 1
ATOM 761 C C . ALA A 1 96 ? 5.304 0.269 5.017 1.00 89.50 96 ALA A C 1
ATOM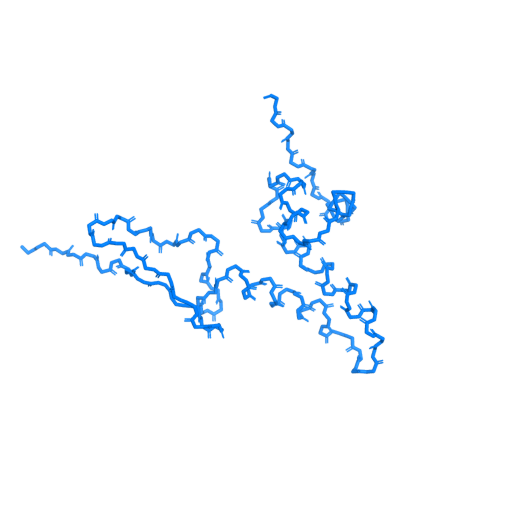 763 O O . ALA A 1 96 ? 4.756 -0.829 5.101 1.00 89.50 96 ALA A O 1
ATOM 764 N N . CYS A 1 97 ? 6.173 0.572 4.051 1.00 90.19 97 CYS A N 1
ATOM 765 C CA . CYS A 1 97 ? 6.537 -0.315 2.946 1.00 90.19 97 CYS A CA 1
ATOM 766 C C . CYS A 1 97 ? 7.785 -1.173 3.209 1.00 90.19 97 CYS A C 1
ATOM 768 O O . CYS A 1 97 ? 8.206 -1.896 2.309 1.00 90.19 97 CYS A O 1
ATOM 770 N N . ARG A 1 98 ? 8.397 -1.094 4.403 1.00 91.25 98 ARG A N 1
ATOM 771 C CA . ARG A 1 98 ? 9.678 -1.753 4.743 1.00 91.25 98 ARG A CA 1
ATOM 772 C C . ARG A 1 98 ? 10.773 -1.500 3.691 1.00 91.25 98 ARG A C 1
ATOM 774 O O . ARG A 1 98 ? 11.469 -2.414 3.263 1.00 91.25 98 ARG A O 1
ATOM 781 N N . THR A 1 99 ? 10.900 -0.247 3.263 1.00 92.31 99 THR A N 1
ATOM 782 C CA . THR A 1 99 ? 11.861 0.202 2.245 1.00 92.31 99 THR A CA 1
ATOM 783 C C . THR A 1 99 ? 12.638 1.430 2.727 1.00 92.31 99 THR A C 1
ATOM 785 O O . THR A 1 99 ? 12.498 1.855 3.872 1.00 92.31 99 THR A O 1
ATOM 788 N N . SER A 1 100 ? 13.485 2.002 1.873 1.00 93.44 100 SER A N 1
ATOM 789 C CA . SER A 1 100 ? 14.308 3.174 2.180 1.00 93.44 100 SER A CA 1
ATOM 790 C C . SER A 1 100 ? 13.691 4.476 1.651 1.00 93.44 100 SER A C 1
ATOM 792 O O . SER A 1 100 ? 12.982 4.486 0.644 1.00 93.44 100 SER A O 1
ATOM 794 N N . THR A 1 101 ? 13.986 5.614 2.291 1.00 94.81 101 THR A N 1
ATOM 795 C CA . THR A 1 101 ? 13.502 6.931 1.831 1.00 94.81 101 THR A CA 1
ATOM 796 C C . THR A 1 101 ? 13.963 7.304 0.413 1.00 94.81 101 THR A C 1
ATOM 798 O O . THR A 1 101 ? 13.152 7.875 -0.319 1.00 94.81 101 THR A O 1
ATOM 801 N N . PRO A 1 102 ? 15.178 6.949 -0.066 1.00 94.44 102 PRO A N 1
ATOM 802 C CA . PRO A 1 102 ? 15.539 7.171 -1.466 1.00 94.44 102 PRO A CA 1
ATOM 803 C C . PRO A 1 102 ? 14.673 6.370 -2.446 1.00 94.44 102 PRO A C 1
ATOM 805 O O . PRO A 1 102 ? 14.357 6.873 -3.523 1.00 94.44 102 PRO A O 1
ATOM 808 N N . ALA A 1 103 ? 14.243 5.155 -2.081 1.00 93.00 103 ALA A N 1
ATOM 809 C CA . ALA A 1 103 ? 13.334 4.368 -2.913 1.00 93.00 103 ALA A CA 1
ATOM 810 C C . ALA A 1 103 ? 11.959 5.042 -3.036 1.00 93.00 103 ALA A C 1
ATOM 812 O O . ALA A 1 103 ? 11.420 5.118 -4.140 1.00 93.00 103 ALA A O 1
ATOM 813 N N . VAL A 1 104 ? 11.438 5.609 -1.938 1.00 94.62 104 VAL A N 1
ATOM 814 C CA . VAL A 1 104 ? 10.196 6.404 -1.945 1.00 94.62 104 VAL A CA 1
ATOM 815 C C . VAL A 1 104 ? 10.328 7.619 -2.862 1.00 94.62 104 VAL A C 1
ATOM 817 O O . VAL A 1 104 ? 9.476 7.830 -3.718 1.00 94.62 104 VAL A O 1
ATOM 820 N N . ARG A 1 105 ? 11.424 8.382 -2.757 1.00 93.88 105 ARG A N 1
ATOM 821 C CA . ARG A 1 105 ? 11.673 9.549 -3.624 1.00 93.88 105 ARG A CA 1
ATOM 822 C C . ARG A 1 105 ? 11.765 9.176 -5.094 1.00 93.88 105 ARG A C 1
ATOM 824 O O . ARG A 1 105 ? 11.215 9.875 -5.938 1.00 93.88 105 ARG A O 1
ATOM 831 N N . LYS A 1 106 ? 12.422 8.056 -5.403 1.00 93.56 106 LYS A N 1
ATOM 832 C CA . LYS A 1 106 ? 12.477 7.518 -6.764 1.00 93.56 106 LYS A CA 1
ATOM 833 C C . LYS A 1 106 ? 11.079 7.172 -7.280 1.00 93.56 106 LYS A C 1
ATOM 835 O O . LYS A 1 106 ? 10.781 7.473 -8.430 1.00 93.56 106 LYS A O 1
ATOM 840 N N . ALA A 1 107 ? 10.233 6.559 -6.453 1.00 94.00 107 ALA A N 1
ATOM 841 C CA . ALA A 1 107 ? 8.847 6.259 -6.810 1.00 94.00 107 ALA A CA 1
ATOM 842 C C . ALA A 1 107 ? 8.009 7.520 -7.018 1.00 94.00 107 ALA A C 1
ATOM 844 O O . ALA A 1 107 ? 7.413 7.668 -8.077 1.00 94.00 107 ALA A O 1
ATOM 845 N N . 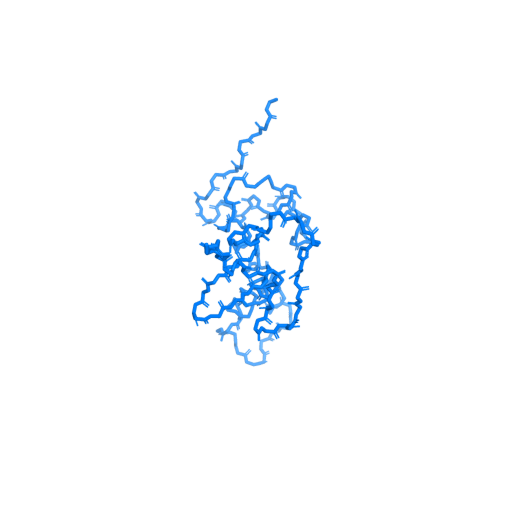ARG A 1 108 ? 8.069 8.478 -6.091 1.00 94.25 108 ARG A N 1
ATOM 846 C CA . ARG A 1 108 ? 7.449 9.802 -6.229 1.00 94.25 108 ARG A CA 1
ATOM 847 C C . ARG A 1 108 ? 7.844 10.497 -7.534 1.00 94.25 108 ARG A C 1
ATOM 849 O O . ARG A 1 108 ? 6.974 10.934 -8.276 1.00 94.25 108 ARG A O 1
ATOM 856 N N . GLY A 1 109 ? 9.140 10.505 -7.858 1.00 93.88 109 GLY A N 1
ATOM 857 C CA . GLY A 1 109 ? 9.652 11.069 -9.108 1.00 93.88 109 GLY A CA 1
ATOM 858 C C . GLY A 1 109 ? 9.099 10.384 -10.360 1.00 93.88 109 GLY A C 1
ATOM 859 O O . GLY A 1 109 ? 8.780 11.066 -11.326 1.00 93.88 109 GLY A O 1
ATOM 860 N N . LYS A 1 110 ? 8.920 9.056 -10.342 1.00 93.56 110 LYS A N 1
ATOM 861 C CA . LYS A 1 110 ? 8.277 8.339 -11.457 1.00 93.56 110 LYS A CA 1
ATOM 862 C C . LYS A 1 110 ? 6.775 8.605 -11.565 1.00 93.56 110 LYS A C 1
ATOM 864 O O . LYS A 1 110 ? 6.249 8.568 -12.668 1.00 93.56 110 LYS A O 1
ATOM 869 N N . LEU A 1 111 ? 6.109 8.852 -10.440 1.00 93.25 111 LEU A N 1
ATOM 870 C CA . LEU A 1 111 ? 4.673 9.137 -10.375 1.00 93.25 111 LEU A CA 1
ATOM 871 C C . LEU A 1 111 ? 4.343 10.620 -10.607 1.00 93.25 111 LEU A C 1
ATOM 873 O O . LEU A 1 111 ? 3.174 10.982 -10.651 1.00 93.25 111 LEU A O 1
ATOM 877 N N . GLY A 1 112 ? 5.351 11.494 -10.708 1.00 92.56 112 GLY A N 1
ATOM 878 C CA . GLY A 1 112 ? 5.144 12.943 -10.789 1.00 92.56 112 GLY A CA 1
ATOM 879 C C . GLY A 1 112 ? 4.586 13.561 -9.501 1.00 92.56 112 GLY A C 1
ATOM 880 O O . GLY A 1 112 ? 4.098 14.687 -9.521 1.00 92.56 112 GLY A O 1
ATOM 881 N N . VAL A 1 113 ? 4.658 12.847 -8.374 1.00 90.75 113 VAL A N 1
ATOM 882 C CA . VAL A 1 113 ? 4.137 13.313 -7.084 1.00 90.75 113 VAL A CA 1
ATOM 883 C C . VAL A 1 113 ? 5.266 14.015 -6.325 1.00 90.75 113 VAL A C 1
ATOM 885 O O . VAL A 1 113 ? 6.279 13.374 -6.031 1.00 90.75 113 VAL A O 1
ATOM 888 N N . PRO A 1 114 ? 5.138 15.304 -5.961 1.00 85.19 114 PRO A N 1
ATOM 889 C CA . PRO A 1 114 ? 6.179 15.993 -5.207 1.00 85.19 114 PRO A CA 1
ATOM 890 C C . PRO A 1 114 ? 6.375 15.346 -3.825 1.00 85.19 114 PRO A C 1
ATOM 892 O O . PRO A 1 114 ? 5.448 14.734 -3.286 1.00 85.19 114 PRO A O 1
ATOM 895 N N . PRO A 1 115 ? 7.574 15.432 -3.223 1.00 79.56 115 PRO A N 1
ATOM 896 C CA . PRO A 1 115 ? 7.761 15.024 -1.835 1.00 79.56 115 PRO A CA 1
ATOM 897 C C . PRO A 1 115 ? 6.850 15.844 -0.920 1.00 79.56 115 PRO A C 1
ATOM 899 O O . PRO A 1 115 ? 6.596 17.021 -1.178 1.00 79.56 115 PRO A O 1
ATOM 902 N N . ALA A 1 116 ? 6.378 15.215 0.159 1.00 77.38 116 ALA A N 1
ATOM 903 C CA . ALA A 1 116 ? 5.637 15.917 1.196 1.00 77.38 116 ALA A CA 1
ATOM 9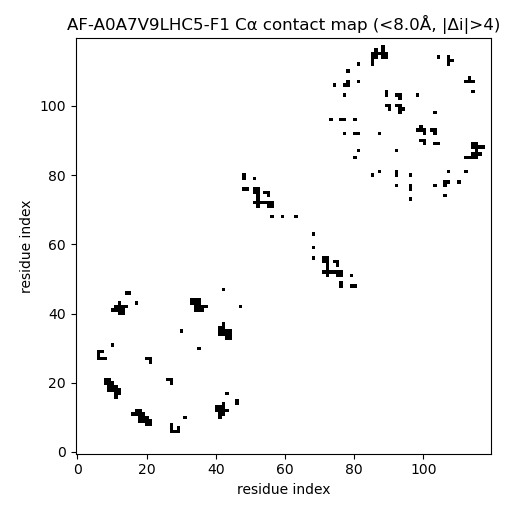04 C C . ALA A 1 116 ? 6.429 17.148 1.661 1.00 77.38 116 ALA A C 1
ATOM 906 O O . ALA A 1 116 ? 7.651 17.064 1.846 1.00 77.38 116 ALA A O 1
ATOM 907 N N . ALA A 1 117 ? 5.739 18.277 1.841 1.00 67.38 117 ALA A N 1
ATOM 908 C CA . ALA A 1 117 ? 6.351 19.469 2.407 1.00 67.38 117 ALA A CA 1
ATOM 909 C C . ALA A 1 117 ? 7.026 19.091 3.732 1.00 67.38 117 ALA A C 1
ATOM 911 O O . ALA A 1 117 ? 6.439 18.399 4.567 1.00 67.38 117 ALA A O 1
ATOM 912 N N . LYS A 1 118 ? 8.288 19.493 3.908 1.00 56.22 118 LYS A N 1
ATOM 913 C CA . LYS A 1 118 ? 8.947 19.333 5.204 1.00 56.22 118 LYS A CA 1
ATOM 914 C C . LYS A 1 118 ? 8.174 20.207 6.190 1.00 56.22 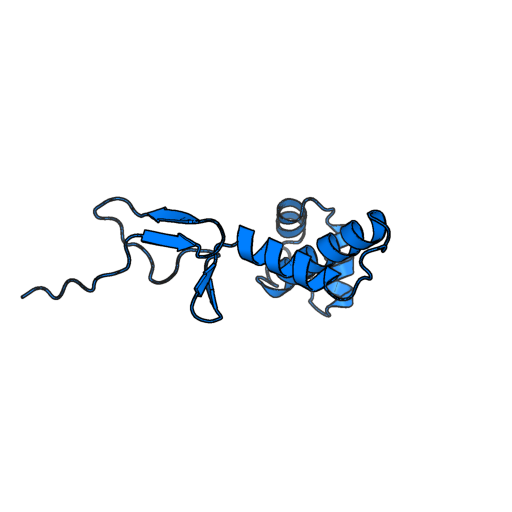118 LYS A C 1
ATOM 916 O O . LYS A 1 118 ? 7.985 21.387 5.912 1.00 56.22 118 LYS A O 1
ATOM 921 N N . TYR A 1 119 ? 7.715 19.633 7.300 1.00 51.56 119 TYR A N 1
ATOM 922 C CA . TYR A 1 119 ? 7.313 20.449 8.441 1.00 51.56 119 TYR A CA 1
ATOM 923 C C . TYR A 1 119 ? 8.545 21.279 8.836 1.00 51.56 119 TYR A C 1
ATOM 925 O O . TYR A 1 119 ? 9.605 20.696 9.083 1.00 51.56 119 TYR A O 1
ATOM 933 N N . ASN A 1 120 ? 8.421 22.608 8.759 1.00 38.31 120 ASN A N 1
ATOM 934 C CA . ASN A 1 120 ? 9.374 23.541 9.364 1.00 38.31 120 ASN A CA 1
ATOM 935 C C . ASN A 1 120 ? 9.271 23.457 10.885 1.00 38.31 120 ASN A C 1
ATOM 937 O O . ASN A 1 120 ? 8.127 23.308 11.374 1.00 38.31 120 ASN A O 1
#

pLDDT: mean 87.28, std 13.74, range [36.97, 96.0]

Mean predicted aligned error: 6.76 Å

Secondary structure (DSSP, 8-state):
--------SEEE-TTT--EEEPPTT----SS-TT-EEETTEEE-HHHHHHHHHHHHHTTS-TT--HHHHHHHHHHHHHHHHHHH-TTS-HHHHHHHTTS-HHHHHHHHHHHTPPPPPPP-

Nearest PDB structures (foldseek):
  4a12-assembly1_B  TM=7.122E-01  e=1.923E-01  Staphylococcus aureus
  2ou2-assembly1_A  TM=5.340E-01  e=4.542E-01  Homo sapiens
  8ppl-assembly1_Iv  TM=5.287E-01  e=9.192E+00  Homo sapiens

Radius of gyration: 17.87 Å; Cα contacts (8 Å, |Δi|>4): 131; chains: 1; bounding box: 54×43×41 Å